Protein AF-A0A351R758-F1 (afdb_monomer_lite)

Secondary structure (DSSP, 8-state):
--HHHHHHHHHHHHHHHHHHHHHTT----------B-TT--B-HHHHHHHHHHHHTTS-SEEEES-GGGT-S-HHHHHHHHHHHHHTT-EEEEHHHHHHHHHS---------S---

Radius of gyration: 17.32 Å; chains: 1; bounding box: 47×32×59 Å

Foldseek 3Di:
DCVVPVVVVQVVVVVVQQVLCVVVVHHDPDDQDWDQPPVRDIPVVSVVVVVVVLQVVPAQEDEDCALCVVPPDPVVSVVVQVVSVVSNHHYHHSVVVVVVVVPDPDDDDDDDPPDD

pLDDT: mean 72.75, std 17.54, range [29.84, 91.31]

Sequence (116 aa):
MNSNKSEKNIRKKVDKTREKCLSHGIILGHDVVICKGPDRDVDCDAVNLLISFLMTGQYDMVALDKLTDLTEDVSDMEELMNDAAKIGVGFLELSTIARITEAVQVQVGVFDKYNR

Structure (mmCIF, N/CA/C/O backbone):
data_AF-A0A351R758-F1
#
_entry.id   AF-A0A351R758-F1
#
loop_
_atom_site.group_PDB
_atom_site.id
_atom_site.type_symbol
_atom_site.label_atom_id
_atom_site.label_alt_id
_atom_site.label_comp_id
_atom_site.label_asym_id
_atom_site.label_entity_id
_atom_site.label_seq_id
_atom_site.pdbx_PDB_ins_code
_atom_site.Cartn_x
_atom_site.Cartn_y
_atom_site.Cartn_z
_atom_site.occupancy
_atom_site.B_iso_or_equiv
_atom_site.auth_seq_id
_atom_site.auth_comp_id
_atom_site.auth_asym_id
_atom_site.auth_atom_id
_atom_site.pdbx_PDB_model_num
ATOM 1 N N . MET A 1 1 ? 13.434 -5.293 -27.726 1.00 47.56 1 MET A N 1
ATOM 2 C CA . MET A 1 1 ? 12.529 -6.387 -27.298 1.00 47.56 1 MET A CA 1
ATOM 3 C C . MET A 1 1 ? 12.902 -6.827 -25.885 1.00 47.56 1 MET A C 1
ATOM 5 O O . MET A 1 1 ? 13.951 -7.431 -25.740 1.00 47.56 1 MET A O 1
ATOM 9 N N . ASN A 1 2 ? 12.092 -6.488 -24.868 1.00 45.69 2 ASN A N 1
ATOM 10 C CA . ASN A 1 2 ? 11.982 -7.234 -23.589 1.00 45.69 2 ASN A CA 1
ATOM 11 C C . ASN A 1 2 ? 10.812 -6.775 -22.673 1.00 45.69 2 ASN A C 1
ATOM 13 O O . ASN A 1 2 ? 10.624 -7.343 -21.601 1.00 45.69 2 ASN A O 1
ATOM 17 N N . SER A 1 3 ? 10.007 -5.782 -23.086 1.00 53.53 3 SER A N 1
ATOM 18 C CA . SER A 1 3 ? 8.888 -5.215 -22.301 1.00 53.53 3 SER A CA 1
ATOM 19 C C . SER A 1 3 ? 7.841 -6.259 -21.857 1.00 53.53 3 SER A C 1
ATOM 21 O O . SER A 1 3 ? 7.376 -6.220 -20.722 1.00 53.53 3 SER A O 1
ATOM 23 N N . ASN A 1 4 ? 7.579 -7.294 -22.665 1.00 54.88 4 ASN A N 1
ATOM 24 C CA . ASN A 1 4 ? 6.608 -8.339 -22.312 1.00 54.88 4 ASN A CA 1
ATOM 25 C C . ASN A 1 4 ? 7.018 -9.203 -21.105 1.00 54.88 4 ASN A C 1
ATOM 27 O O . ASN A 1 4 ? 6.162 -9.854 -20.504 1.00 54.88 4 ASN A O 1
ATOM 31 N N . LYS A 1 5 ? 8.313 -9.284 -20.764 1.00 55.19 5 LYS A N 1
ATOM 32 C CA . LYS A 1 5 ? 8.784 -10.106 -19.636 1.00 55.19 5 LYS A CA 1
ATOM 33 C C . LYS A 1 5 ? 8.662 -9.351 -18.312 1.00 55.19 5 LYS A C 1
ATOM 35 O O . LYS A 1 5 ? 8.249 -9.949 -17.322 1.00 55.19 5 LYS A O 1
ATOM 40 N N . SER A 1 6 ? 8.972 -8.053 -18.301 1.00 65.69 6 SER A N 1
ATOM 41 C CA . SER A 1 6 ? 8.801 -7.194 -17.125 1.00 65.69 6 SER A CA 1
ATOM 42 C C . SER A 1 6 ? 7.324 -6.988 -16.794 1.00 65.69 6 SER A C 1
ATOM 44 O O . SER A 1 6 ? 6.944 -7.190 -15.645 1.00 65.69 6 SER A O 1
ATOM 46 N N . GLU A 1 7 ? 6.476 -6.717 -17.790 1.00 69.62 7 GLU A N 1
ATOM 47 C CA . GLU A 1 7 ? 5.031 -6.545 -17.582 1.00 69.62 7 GLU A CA 1
ATOM 48 C C . GLU A 1 7 ? 4.378 -7.813 -17.007 1.00 69.62 7 GLU A C 1
ATOM 50 O O . GLU A 1 7 ? 3.653 -7.755 -16.015 1.00 69.62 7 GLU A O 1
ATOM 55 N N . LYS A 1 8 ? 4.699 -8.993 -17.558 1.00 73.69 8 LYS A N 1
ATOM 56 C CA . LYS A 1 8 ? 4.205 -10.275 -17.026 1.00 73.69 8 LYS A CA 1
ATOM 57 C C . LYS A 1 8 ? 4.662 -10.534 -15.591 1.00 73.69 8 LYS A C 1
ATOM 59 O O . LYS A 1 8 ? 3.906 -11.104 -14.811 1.00 73.69 8 LYS A O 1
ATOM 64 N N . ASN A 1 9 ? 5.889 -10.153 -15.241 1.00 74.94 9 ASN A N 1
ATOM 65 C CA . ASN A 1 9 ? 6.399 -10.319 -13.880 1.00 74.94 9 ASN A CA 1
ATOM 66 C C . ASN A 1 9 ? 5.704 -9.374 -12.894 1.00 74.94 9 ASN A C 1
ATOM 68 O O . ASN A 1 9 ? 5.389 -9.791 -11.783 1.00 74.94 9 ASN A O 1
ATOM 72 N N . ILE A 1 10 ? 5.439 -8.134 -13.310 1.00 75.19 10 ILE A N 1
ATOM 73 C CA . ILE A 1 10 ? 4.677 -7.153 -12.531 1.00 75.19 10 ILE A CA 1
ATOM 74 C C . ILE A 1 10 ? 3.256 -7.664 -12.303 1.00 75.19 10 ILE A C 1
ATOM 76 O O . ILE A 1 10 ? 2.825 -7.753 -11.158 1.00 75.19 10 ILE A O 1
ATOM 80 N N . ARG A 1 11 ? 2.561 -8.090 -13.365 1.00 78.25 11 ARG A N 1
ATOM 81 C CA . ARG A 1 11 ? 1.187 -8.596 -13.257 1.00 78.25 11 ARG A CA 1
ATOM 82 C C . ARG A 1 11 ? 1.094 -9.796 -12.317 1.00 78.25 11 ARG A C 1
ATOM 84 O O . ARG A 1 11 ? 0.266 -9.796 -11.423 1.00 78.25 11 ARG A O 1
ATOM 91 N N . LYS A 1 12 ? 2.033 -10.743 -12.413 1.00 81.62 12 LYS A N 1
ATOM 92 C CA . LYS A 1 12 ? 2.122 -11.868 -11.467 1.00 81.62 12 LYS A CA 1
ATOM 93 C C . LYS A 1 12 ? 2.297 -11.430 -10.011 1.00 81.62 12 LYS A C 1
ATOM 95 O O . LYS A 1 12 ? 1.764 -12.089 -9.125 1.00 81.62 12 LYS A O 1
ATOM 100 N N . LYS A 1 13 ? 3.071 -10.371 -9.745 1.00 80.75 13 LYS A N 1
ATOM 101 C CA . LYS A 1 13 ? 3.216 -9.832 -8.383 1.00 80.75 13 LYS A CA 1
ATOM 102 C C . LYS A 1 13 ? 1.902 -9.223 -7.897 1.00 80.75 13 LYS A C 1
ATOM 104 O O . LYS A 1 13 ? 1.490 -9.542 -6.791 1.00 80.75 13 LYS A O 1
ATOM 109 N N . VAL A 1 14 ? 1.243 -8.420 -8.732 1.00 81.50 14 VAL A N 1
ATOM 110 C CA . VAL A 1 14 ? -0.062 -7.813 -8.422 1.00 81.50 14 VAL A CA 1
ATOM 111 C C . VAL A 1 14 ? -1.117 -8.885 -8.146 1.00 81.50 14 VAL A C 1
ATOM 113 O O . VAL A 1 14 ? -1.762 -8.842 -7.103 1.00 81.50 14 VAL A O 1
ATOM 116 N N . ASP A 1 15 ? -1.233 -9.889 -9.018 1.00 83.56 15 ASP A N 1
ATOM 117 C CA . ASP A 1 15 ? -2.185 -10.994 -8.859 1.00 83.56 15 ASP A CA 1
ATOM 118 C C . ASP A 1 15 ? -1.933 -11.754 -7.551 1.00 83.56 15 ASP A C 1
ATOM 120 O O . ASP A 1 15 ? -2.860 -11.988 -6.780 1.00 83.56 15 ASP A O 1
ATOM 124 N N . LYS A 1 16 ? -0.664 -12.052 -7.237 1.00 82.62 16 LYS A N 1
ATOM 125 C CA . LYS A 1 16 ? -0.285 -12.720 -5.985 1.00 82.62 16 LYS A CA 1
ATOM 126 C C . LYS A 1 16 ? -0.626 -11.883 -4.748 1.00 82.62 16 LYS A C 1
ATOM 128 O O . LYS A 1 16 ? -1.102 -12.428 -3.755 1.00 82.62 16 LYS A O 1
ATOM 133 N N . THR A 1 17 ? -0.374 -10.575 -4.789 1.00 80.56 17 THR A N 1
ATOM 134 C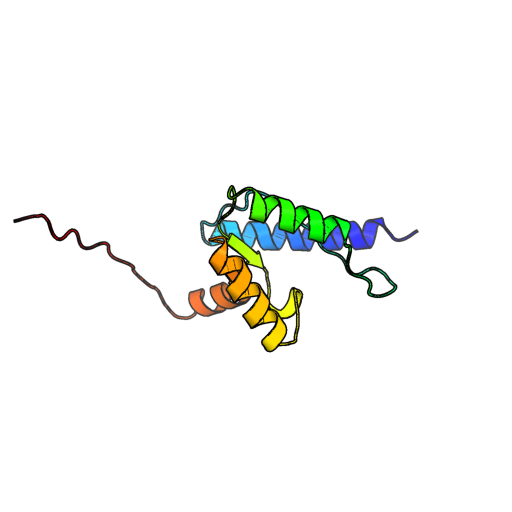 CA . THR A 1 17 ? -0.746 -9.644 -3.713 1.00 80.56 17 THR A CA 1
ATOM 135 C C . THR A 1 17 ? -2.260 -9.629 -3.526 1.00 80.56 17 THR A C 1
ATOM 137 O O . THR A 1 17 ? -2.733 -9.766 -2.401 1.00 80.56 17 THR A O 1
ATOM 140 N N . ARG A 1 18 ? -3.028 -9.552 -4.618 1.00 81.62 18 ARG A N 1
ATOM 141 C CA . ARG A 1 18 ? -4.493 -9.573 -4.583 1.00 81.62 18 ARG A CA 1
ATOM 142 C C . ARG A 1 18 ? -5.040 -10.887 -4.028 1.00 81.62 18 ARG A C 1
ATOM 144 O O . ARG A 1 18 ? -5.908 -10.847 -3.162 1.00 81.62 18 ARG A O 1
ATOM 151 N N . GLU A 1 19 ? -4.529 -12.031 -4.477 1.00 86.25 19 GLU A N 1
ATOM 152 C CA . GLU A 1 19 ? -4.907 -13.347 -3.943 1.00 86.25 19 GLU A CA 1
ATOM 153 C C . GLU A 1 19 ? -4.619 -13.446 -2.442 1.00 86.25 19 GLU A C 1
ATOM 155 O O . GLU A 1 19 ? -5.463 -13.918 -1.681 1.00 86.25 19 GLU A O 1
ATOM 160 N N . LYS A 1 20 ? -3.459 -12.944 -2.001 1.00 82.38 20 LYS A N 1
ATOM 161 C CA . LYS A 1 20 ? -3.083 -12.903 -0.585 1.00 82.38 20 LYS A CA 1
ATOM 162 C C . LYS A 1 20 ? -3.995 -11.977 0.218 1.00 82.38 20 LYS A C 1
ATOM 164 O O . LYS A 1 20 ? -4.382 -12.337 1.319 1.00 82.38 20 LYS A O 1
ATOM 169 N N . CYS A 1 21 ? -4.376 -10.812 -0.296 1.00 80.44 21 CYS A N 1
ATOM 170 C CA . CYS A 1 21 ? -5.364 -9.960 0.371 1.00 80.44 21 CYS A CA 1
ATOM 171 C C . CYS A 1 21 ? -6.715 -10.675 0.492 1.00 80.44 21 CYS A C 1
ATOM 173 O O . CYS A 1 21 ? -7.274 -10.766 1.586 1.00 80.44 21 CYS A O 1
ATOM 175 N N . LEU A 1 22 ? -7.188 -11.267 -0.608 1.00 83.06 22 LEU A N 1
ATOM 176 C CA . LEU A 1 22 ? -8.468 -11.964 -0.654 1.00 83.06 22 LEU A CA 1
ATOM 177 C C . LEU A 1 22 ? -8.514 -13.151 0.318 1.00 83.06 22 LEU A C 1
ATOM 179 O O . LEU A 1 22 ? -9.527 -13.345 0.988 1.00 83.06 22 LEU A O 1
ATOM 183 N N . SER A 1 23 ? -7.417 -13.906 0.460 1.00 82.94 23 SER A N 1
ATOM 184 C CA . SER A 1 23 ? -7.335 -15.021 1.414 1.00 82.94 23 SER A CA 1
ATOM 185 C C . SER A 1 23 ? -7.449 -14.583 2.878 1.00 82.94 23 SER A C 1
ATOM 187 O O . SER A 1 23 ? -7.759 -15.409 3.731 1.00 82.94 23 SER A O 1
ATOM 189 N N . HIS A 1 24 ? -7.215 -13.302 3.172 1.00 78.69 24 HIS A N 1
ATOM 190 C CA . HIS A 1 24 ? -7.384 -12.701 4.498 1.00 78.69 24 HIS A CA 1
ATOM 191 C C . HIS A 1 24 ? -8.666 -11.855 4.603 1.00 78.69 24 HIS A C 1
ATOM 193 O O . HIS A 1 24 ? -8.834 -11.115 5.568 1.00 78.69 24 HIS A O 1
ATOM 199 N N . GLY A 1 25 ? -9.577 -11.954 3.625 1.00 82.00 25 GLY A N 1
ATOM 200 C CA . GLY A 1 25 ? -10.840 -11.211 3.607 1.00 82.00 25 GLY A CA 1
ATOM 201 C C . GLY A 1 25 ? -10.706 -9.737 3.214 1.00 82.00 25 GLY A C 1
ATOM 202 O O . GLY A 1 25 ? -11.645 -8.970 3.405 1.00 82.00 25 GLY A O 1
ATOM 203 N N . ILE A 1 26 ? -9.559 -9.333 2.662 1.00 82.75 26 ILE A N 1
ATOM 204 C CA . ILE A 1 26 ? -9.274 -7.953 2.263 1.00 82.75 26 ILE A CA 1
ATOM 2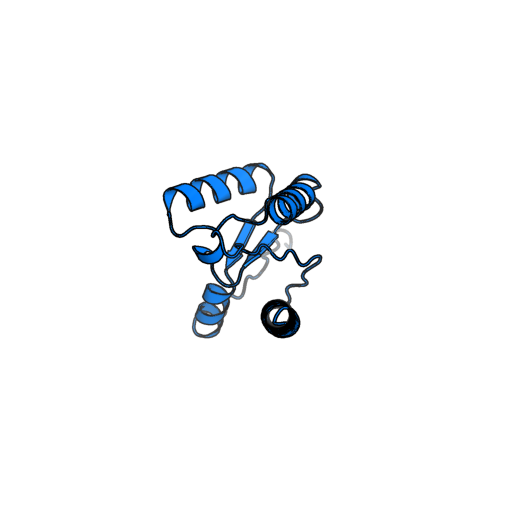05 C C . ILE A 1 26 ? -9.557 -7.801 0.772 1.00 82.75 26 ILE A C 1
ATOM 207 O O . ILE A 1 26 ? -8.938 -8.460 -0.067 1.00 82.75 26 ILE A O 1
ATOM 211 N N . ILE A 1 27 ? -10.478 -6.902 0.433 1.00 83.19 27 ILE A N 1
ATOM 212 C CA . ILE A 1 27 ? -10.839 -6.599 -0.952 1.00 83.19 27 ILE A CA 1
ATOM 213 C C . ILE A 1 27 ? -10.096 -5.331 -1.375 1.00 83.19 27 ILE A C 1
ATOM 215 O O . ILE A 1 27 ? -10.389 -4.242 -0.893 1.00 83.19 27 ILE A O 1
ATOM 219 N N . LEU A 1 28 ? -9.131 -5.474 -2.285 1.00 81.50 28 LEU A N 1
ATOM 220 C CA . LEU A 1 28 ? -8.417 -4.334 -2.863 1.00 81.50 28 LEU A CA 1
ATOM 221 C C . LEU A 1 28 ? -9.288 -3.639 -3.914 1.00 81.50 28 LEU A C 1
ATOM 223 O O . LEU A 1 28 ? -9.734 -4.287 -4.863 1.00 81.50 28 LEU A O 1
ATOM 227 N N . GLY A 1 29 ? -9.492 -2.328 -3.769 1.00 80.25 29 GLY A N 1
ATOM 228 C CA . GLY A 1 29 ? -10.291 -1.544 -4.715 1.00 80.25 29 GLY A CA 1
ATOM 229 C C . GLY A 1 29 ? -9.527 -1.077 -5.959 1.00 80.25 29 GLY A C 1
ATOM 230 O O . GLY A 1 29 ? -10.105 -1.049 -7.043 1.00 80.25 29 GLY A O 1
ATOM 231 N N . HIS A 1 30 ? -8.230 -0.772 -5.843 1.00 83.12 30 HIS A N 1
ATOM 232 C CA . HIS A 1 30 ? -7.400 -0.356 -6.976 1.00 83.12 30 HIS A CA 1
ATOM 233 C C . HIS A 1 30 ? -5.970 -0.891 -6.850 1.00 83.12 30 HIS A C 1
ATOM 235 O O . HIS A 1 30 ? -5.416 -0.929 -5.753 1.00 83.12 30 HIS A O 1
ATOM 241 N N . ASP A 1 31 ? -5.359 -1.260 -7.979 1.00 83.31 31 ASP A N 1
ATOM 242 C CA . ASP A 1 31 ? -3.926 -1.556 -8.032 1.00 83.31 31 ASP A CA 1
ATOM 243 C C . ASP A 1 31 ? -3.171 -0.304 -8.465 1.00 83.31 31 ASP A C 1
ATOM 245 O O . ASP A 1 31 ? -3.496 0.293 -9.493 1.00 83.31 31 ASP A O 1
ATOM 249 N N . VAL A 1 32 ? -2.139 0.074 -7.719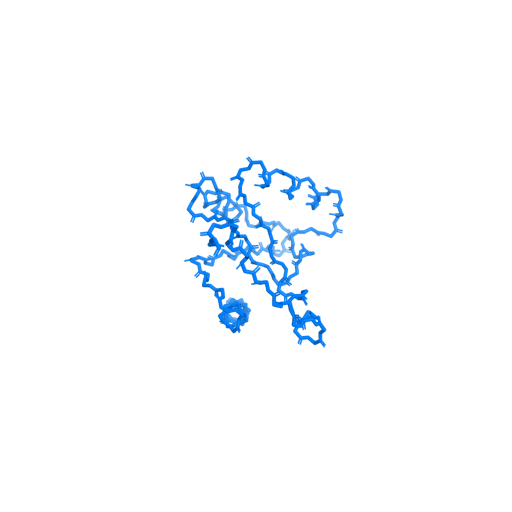 1.00 80.88 32 VAL A N 1
ATOM 250 C CA . VAL A 1 32 ? -1.172 1.077 -8.170 1.00 80.88 32 VAL A CA 1
ATOM 251 C C . VAL A 1 32 ? 0.192 0.412 -8.238 1.00 80.88 32 VAL A C 1
ATOM 253 O O . VAL A 1 32 ? 0.678 -0.145 -7.256 1.00 80.88 32 VAL A O 1
ATOM 256 N N . VAL A 1 33 ? 0.798 0.432 -9.423 1.00 82.25 33 VAL A N 1
ATOM 257 C CA . VAL A 1 33 ? 2.117 -0.154 -9.661 1.00 82.25 33 VAL A CA 1
ATOM 258 C C . VAL A 1 33 ? 3.118 0.975 -9.816 1.00 82.25 33 VAL A C 1
ATOM 260 O O . VAL A 1 33 ? 3.128 1.654 -10.835 1.00 82.25 33 VAL A O 1
ATOM 263 N N . ILE A 1 34 ? 3.990 1.131 -8.825 1.00 78.12 34 ILE A N 1
ATOM 264 C CA . ILE A 1 34 ? 5.080 2.104 -8.863 1.00 78.12 34 ILE A CA 1
ATOM 265 C C . ILE A 1 34 ? 6.358 1.350 -9.223 1.00 78.12 34 ILE A C 1
ATOM 267 O O . ILE A 1 34 ? 6.826 0.491 -8.473 1.00 78.12 34 ILE A O 1
ATOM 271 N N . CYS A 1 35 ? 6.907 1.635 -10.402 1.00 73.00 35 CYS A N 1
ATOM 272 C CA . CYS A 1 35 ? 8.161 1.043 -10.855 1.00 73.00 35 CYS A CA 1
ATOM 273 C C . CYS A 1 35 ? 9.305 2.042 -10.689 1.00 73.00 35 CYS A C 1
ATOM 275 O O . CYS A 1 35 ? 9.135 3.235 -10.920 1.00 73.00 35 CYS A O 1
ATOM 277 N N . LYS A 1 36 ? 10.493 1.537 -10.348 1.00 69.56 36 LYS A N 1
ATOM 278 C CA . LYS A 1 36 ? 11.736 2.282 -10.554 1.00 69.56 36 LYS A CA 1
ATOM 279 C C . LYS A 1 36 ? 12.226 1.990 -11.969 1.00 69.56 36 LYS A C 1
ATOM 281 O O . LYS A 1 36 ? 12.357 0.820 -12.346 1.00 69.56 36 LYS A O 1
ATOM 286 N N . GLY A 1 37 ? 12.432 3.038 -12.758 1.00 61.19 37 GLY A N 1
ATOM 287 C CA . GLY A 1 37 ? 12.985 2.945 -14.104 1.00 61.19 37 GLY A CA 1
ATOM 288 C C . GLY A 1 37 ? 14.425 2.411 -14.105 1.00 61.19 37 GLY A C 1
ATOM 289 O O . GLY A 1 37 ? 15.026 2.222 -13.045 1.00 61.19 37 GLY A O 1
ATOM 290 N N . PRO A 1 38 ? 15.016 2.163 -15.287 1.00 55.94 38 PRO A N 1
ATOM 291 C CA . PRO A 1 38 ? 16.416 1.739 -15.405 1.00 55.94 38 PRO A CA 1
ATOM 292 C C . PRO A 1 38 ? 17.397 2.729 -14.755 1.00 55.94 38 PRO A C 1
ATOM 294 O O . PRO A 1 38 ? 18.416 2.305 -14.212 1.00 55.94 38 PRO A O 1
ATOM 297 N N . ASP A 1 39 ? 17.040 4.013 -14.724 1.00 70.81 39 ASP A N 1
ATOM 298 C CA . ASP A 1 39 ? 17.810 5.083 -14.081 1.00 70.81 39 ASP A CA 1
ATOM 299 C C . ASP A 1 39 ? 17.568 5.177 -12.561 1.00 70.81 39 ASP A C 1
ATOM 301 O O . ASP A 1 39 ? 18.135 6.026 -11.884 1.00 70.81 39 ASP A O 1
ATOM 305 N N . ARG A 1 40 ? 16.779 4.245 -12.003 1.00 62.25 40 ARG A N 1
ATOM 306 C CA . ARG A 1 40 ? 16.305 4.174 -10.606 1.00 62.25 40 ARG A CA 1
ATOM 307 C C . ARG A 1 40 ? 15.344 5.281 -10.186 1.00 62.25 40 ARG A C 1
ATOM 309 O O . ARG A 1 40 ? 14.896 5.261 -9.039 1.00 62.25 40 ARG A O 1
ATOM 316 N N . ASP A 1 41 ? 14.974 6.156 -11.110 1.00 71.94 41 ASP A N 1
ATOM 317 C CA . ASP A 1 41 ? 13.922 7.136 -10.894 1.00 71.94 41 ASP A CA 1
ATOM 318 C C . ASP A 1 41 ? 12.593 6.432 -10.642 1.00 71.94 41 ASP A C 1
ATOM 320 O O . ASP A 1 41 ? 12.218 5.477 -11.332 1.00 71.94 41 ASP A O 1
ATOM 324 N N . VAL A 1 42 ? 11.900 6.889 -9.607 1.00 71.88 42 VAL A N 1
ATOM 325 C CA . VAL A 1 42 ? 10.551 6.437 -9.290 1.00 71.88 42 VAL A CA 1
ATOM 326 C C . VAL A 1 42 ? 9.597 6.997 -10.341 1.00 71.88 42 VAL A C 1
ATOM 328 O O . VAL A 1 42 ? 9.712 8.152 -10.739 1.00 71.88 42 VAL A O 1
ATOM 331 N N . ASP A 1 43 ? 8.642 6.181 -10.777 1.00 76.06 43 ASP A N 1
ATOM 332 C CA . ASP A 1 43 ? 7.527 6.628 -11.608 1.00 76.06 43 ASP A CA 1
ATOM 333 C C . ASP A 1 43 ? 6.662 7.648 -10.840 1.00 76.06 43 ASP A C 1
ATOM 335 O O . ASP A 1 43 ? 5.767 7.290 -10.068 1.00 76.06 43 ASP A O 1
ATOM 339 N N . CYS A 1 44 ? 6.975 8.935 -11.020 1.00 78.94 44 CYS A N 1
ATOM 340 C CA . CYS A 1 44 ? 6.285 10.042 -10.363 1.00 78.94 44 CYS A CA 1
ATOM 341 C C . CYS A 1 44 ? 4.797 10.104 -10.728 1.00 78.94 44 CYS A C 1
ATOM 343 O O . CYS A 1 44 ? 3.995 10.525 -9.898 1.00 78.94 44 CYS A O 1
ATOM 345 N N . ASP A 1 45 ? 4.409 9.666 -11.929 1.00 82.50 45 ASP A N 1
ATOM 346 C CA . ASP A 1 45 ? 3.006 9.655 -12.345 1.00 82.50 45 ASP A CA 1
ATOM 347 C C . ASP A 1 45 ? 2.223 8.592 -11.567 1.00 82.50 45 ASP A C 1
ATOM 349 O O . ASP A 1 45 ? 1.130 8.866 -11.063 1.00 82.50 45 ASP A O 1
ATOM 353 N N . ALA A 1 46 ? 2.808 7.405 -11.377 1.00 77.44 46 ALA A N 1
ATOM 354 C CA . ALA A 1 46 ? 2.224 6.363 -10.535 1.00 77.44 46 ALA A CA 1
ATOM 355 C C . ALA A 1 46 ? 2.129 6.789 -9.057 1.00 77.44 46 ALA A C 1
ATOM 357 O O . ALA A 1 46 ? 1.127 6.503 -8.394 1.00 77.44 46 ALA A O 1
ATOM 358 N N . VAL A 1 47 ? 3.135 7.506 -8.543 1.00 79.25 47 VAL A N 1
ATOM 359 C CA . VAL A 1 47 ? 3.107 8.078 -7.184 1.00 79.25 47 VAL A CA 1
ATOM 360 C C . VAL A 1 47 ? 2.007 9.130 -7.052 1.00 79.25 47 VAL A C 1
ATOM 362 O O . VAL A 1 47 ? 1.219 9.081 -6.109 1.00 79.25 47 VAL A O 1
ATOM 365 N N . ASN A 1 48 ? 1.898 10.048 -8.011 1.00 83.75 48 ASN A N 1
ATOM 366 C CA . ASN A 1 48 ? 0.855 11.072 -8.014 1.00 83.75 48 ASN A CA 1
ATOM 367 C C . ASN A 1 48 ? -0.546 10.454 -8.088 1.00 83.75 48 ASN A C 1
ATOM 369 O O . ASN A 1 48 ? -1.463 10.924 -7.413 1.00 83.75 48 ASN A O 1
ATOM 373 N N . LEU A 1 49 ? -0.711 9.370 -8.853 1.00 82.38 49 LEU A N 1
ATOM 374 C CA . LEU A 1 49 ? -1.960 8.616 -8.897 1.00 82.38 49 LEU A CA 1
ATOM 375 C C . LEU A 1 49 ? -2.297 8.004 -7.529 1.00 82.38 49 LEU A C 1
ATOM 377 O O . LEU A 1 49 ? -3.431 8.161 -7.073 1.00 82.38 49 LEU A O 1
ATOM 381 N N . LEU A 1 50 ? -1.329 7.375 -6.848 1.00 83.00 50 LEU A N 1
ATOM 382 C CA . LEU A 1 50 ? -1.518 6.872 -5.481 1.00 83.00 50 LEU A CA 1
ATOM 383 C C . LEU A 1 50 ? -1.976 7.997 -4.547 1.00 83.00 50 LEU A C 1
ATOM 385 O O . LEU A 1 50 ? -3.016 7.864 -3.908 1.00 83.00 50 LEU A O 1
ATOM 389 N N . ILE A 1 51 ? -1.251 9.119 -4.522 1.00 82.62 51 ILE A N 1
ATOM 390 C CA . ILE A 1 51 ? -1.595 10.280 -3.690 1.00 82.62 51 ILE A CA 1
ATOM 391 C C . ILE A 1 51 ? -3.013 10.761 -4.007 1.00 82.62 51 ILE A C 1
ATOM 393 O O . ILE A 1 51 ? -3.785 11.013 -3.088 1.00 82.62 51 ILE A O 1
ATOM 397 N N . SER A 1 52 ? -3.395 10.835 -5.286 1.00 85.00 52 SER A N 1
ATOM 398 C CA . SER A 1 52 ? -4.744 11.261 -5.667 1.00 85.00 52 SER A CA 1
ATOM 399 C C . SER A 1 52 ? -5.826 10.359 -5.068 1.00 85.00 52 SER A C 1
ATOM 401 O O . SER A 1 52 ? -6.800 10.875 -4.523 1.00 85.00 52 SER A O 1
ATOM 403 N N . PHE A 1 53 ? -5.627 9.034 -5.070 1.00 81.94 53 PHE A N 1
ATOM 404 C CA . PHE A 1 53 ? -6.555 8.092 -4.447 1.00 81.94 53 PHE A CA 1
ATOM 405 C C . PHE A 1 53 ? -6.638 8.284 -2.935 1.00 81.94 53 PHE A C 1
ATOM 407 O O . PHE A 1 53 ? -7.748 8.331 -2.404 1.00 81.94 53 PHE A O 1
ATOM 414 N N . LEU A 1 54 ? -5.502 8.468 -2.259 1.00 81.19 54 LEU A N 1
ATOM 415 C CA . LEU A 1 54 ? -5.473 8.718 -0.814 1.00 81.19 54 LEU A CA 1
ATOM 416 C C . LEU A 1 54 ? -6.194 10.022 -0.454 1.00 81.19 54 LEU A C 1
ATOM 418 O O . LEU A 1 54 ? -7.021 10.055 0.452 1.00 81.19 54 LEU A O 1
ATOM 422 N N . MET A 1 55 ? -5.961 11.078 -1.233 1.00 83.94 55 MET A N 1
ATOM 423 C CA . MET A 1 55 ? -6.580 12.387 -1.022 1.00 83.94 55 MET A CA 1
ATOM 424 C C . MET A 1 55 ? -8.081 12.406 -1.335 1.00 83.94 55 MET A C 1
ATOM 426 O O . MET A 1 55 ? -8.786 13.288 -0.847 1.00 83.94 55 MET A O 1
ATOM 430 N N . THR A 1 56 ? -8.603 11.451 -2.119 1.00 83.75 56 THR A N 1
ATOM 431 C CA . THR A 1 56 ? -10.058 11.344 -2.341 1.00 83.75 56 THR A CA 1
ATOM 432 C C . THR A 1 56 ? -10.829 10.895 -1.099 1.00 83.75 56 THR A C 1
ATOM 434 O O . THR A 1 56 ? -12.048 11.061 -1.064 1.00 83.75 56 THR A O 1
ATOM 437 N N . GLY A 1 57 ? -10.153 10.286 -0.116 1.00 79.25 57 GLY A N 1
ATOM 438 C CA . GLY A 1 57 ? -10.787 9.688 1.061 1.00 79.25 57 GLY A CA 1
ATOM 439 C C . GLY A 1 57 ? -11.626 8.436 0.768 1.00 79.25 57 GLY A C 1
ATOM 440 O O . GLY A 1 57 ? -12.329 7.959 1.653 1.00 79.25 57 GLY A O 1
ATOM 441 N N . GLN A 1 58 ? -11.585 7.898 -0.459 1.00 79.88 58 GLN A N 1
ATOM 442 C CA . GLN A 1 58 ? -12.299 6.664 -0.828 1.00 79.88 58 GLN A CA 1
ATOM 443 C C . GLN A 1 58 ? -11.613 5.396 -0.308 1.00 79.88 58 GLN A C 1
ATOM 445 O O . GLN A 1 58 ? -12.227 4.331 -0.288 1.00 79.88 58 GLN A O 1
ATOM 450 N N . TYR A 1 59 ? -10.347 5.511 0.089 1.00 83.31 59 TYR A N 1
ATOM 451 C CA . TYR A 1 59 ? -9.530 4.415 0.582 1.00 83.31 59 TYR A CA 1
ATOM 452 C C . TYR A 1 59 ? -8.920 4.817 1.919 1.00 83.31 59 TYR A C 1
ATOM 454 O O . TYR A 1 59 ? -8.335 5.891 2.036 1.00 83.31 59 TYR A O 1
ATOM 462 N N . ASP A 1 60 ? -9.039 3.939 2.904 1.00 85.62 60 ASP A N 1
ATOM 463 C CA . ASP A 1 60 ? -8.511 4.095 4.259 1.00 85.62 60 ASP A CA 1
ATOM 464 C C . ASP A 1 60 ? -7.238 3.265 4.488 1.00 85.62 60 ASP A C 1
ATOM 466 O O . ASP A 1 60 ? -6.624 3.345 5.550 1.00 85.62 60 ASP A O 1
ATOM 470 N N . MET A 1 61 ? -6.818 2.462 3.504 1.00 86.25 61 MET A N 1
ATOM 471 C CA . MET A 1 61 ? -5.713 1.523 3.663 1.00 86.25 61 MET A CA 1
ATOM 472 C C . MET A 1 61 ? -4.900 1.319 2.382 1.00 86.25 61 MET A C 1
ATOM 474 O O . MET A 1 61 ? -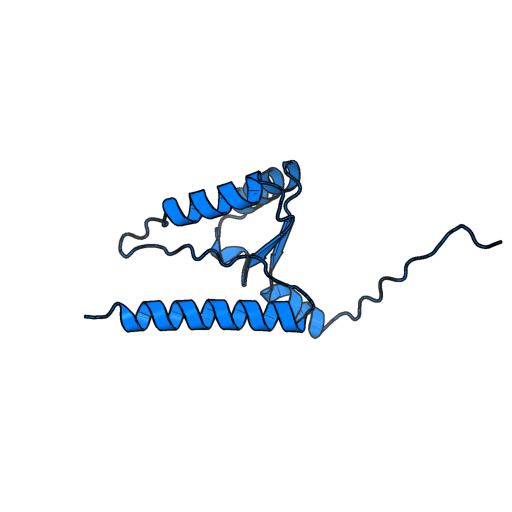5.446 1.099 1.301 1.00 86.25 61 MET A O 1
ATOM 478 N N . VAL A 1 62 ? -3.574 1.298 2.532 1.00 86.19 62 VAL A N 1
ATOM 479 C CA . VAL A 1 62 ? -2.612 0.882 1.504 1.00 86.19 62 VAL A CA 1
ATOM 480 C C . VAL A 1 62 ? -2.023 -0.473 1.887 1.00 86.19 62 VAL A C 1
ATOM 482 O O . VAL A 1 62 ? -1.342 -0.598 2.904 1.00 86.19 62 VAL A O 1
ATOM 485 N N . ALA A 1 63 ? -2.261 -1.496 1.067 1.00 85.81 63 ALA A N 1
ATOM 486 C CA . ALA A 1 63 ? -1.691 -2.828 1.260 1.00 85.81 63 ALA A CA 1
ATOM 487 C C . ALA A 1 63 ? -0.407 -3.010 0.438 1.00 85.81 63 ALA A C 1
ATOM 489 O O . ALA A 1 63 ? -0.395 -2.782 -0.772 1.00 85.81 63 ALA A O 1
ATOM 490 N N . LEU A 1 64 ? 0.664 -3.461 1.091 1.00 82.44 64 LEU A N 1
ATOM 491 C CA . LEU A 1 64 ? 1.994 -3.661 0.508 1.00 82.44 64 LEU A CA 1
ATOM 492 C C . LEU A 1 64 ? 2.503 -5.055 0.866 1.00 82.44 64 LEU A C 1
ATOM 494 O O . LEU A 1 64 ? 2.179 -5.567 1.936 1.00 82.44 64 LEU A O 1
ATOM 498 N N . ASP A 1 65 ? 3.330 -5.680 0.022 1.00 78.81 65 ASP A N 1
ATOM 499 C CA . ASP A 1 65 ? 3.963 -6.939 0.439 1.00 78.81 65 ASP A CA 1
ATOM 500 C C . ASP A 1 65 ? 4.942 -6.674 1.585 1.00 78.81 65 ASP A C 1
ATOM 502 O O . ASP A 1 65 ? 4.825 -7.315 2.631 1.00 78.81 65 ASP A O 1
ATOM 506 N N . LYS A 1 66 ? 5.829 -5.681 1.423 1.00 81.19 66 LYS A N 1
ATOM 507 C CA . LYS A 1 66 ? 6.714 -5.178 2.477 1.00 81.19 66 LYS A CA 1
ATOM 508 C C . LYS A 1 66 ? 6.684 -3.660 2.563 1.00 81.19 66 LYS A C 1
ATOM 510 O O . LYS A 1 66 ? 6.653 -2.982 1.542 1.00 81.19 66 LYS A O 1
ATOM 515 N N . LEU A 1 67 ? 6.790 -3.112 3.771 1.00 80.38 67 LEU A N 1
ATOM 516 C CA . LEU A 1 67 ? 6.920 -1.659 3.948 1.00 80.38 67 LEU A CA 1
ATOM 517 C C . LEU A 1 67 ? 8.224 -1.123 3.346 1.00 80.38 67 LEU A C 1
ATOM 519 O O . LEU A 1 67 ? 8.251 -0.028 2.791 1.00 80.38 67 LEU A O 1
ATOM 523 N N . THR A 1 68 ? 9.276 -1.946 3.362 1.00 80.12 68 THR A N 1
ATOM 524 C CA . THR A 1 68 ? 10.571 -1.635 2.742 1.00 80.12 68 THR A CA 1
ATOM 525 C C . THR A 1 68 ? 10.502 -1.479 1.222 1.00 80.12 68 THR A C 1
ATOM 527 O O . THR A 1 68 ? 11.460 -1.016 0.614 1.00 80.12 68 THR A O 1
ATOM 530 N N . ASP A 1 69 ? 9.389 -1.869 0.588 1.00 75.88 69 ASP A N 1
ATOM 531 C CA . ASP A 1 69 ? 9.181 -1.628 -0.842 1.00 75.88 69 ASP A CA 1
ATOM 532 C C . ASP A 1 69 ? 8.963 -0.129 -1.142 1.00 75.88 69 ASP A C 1
ATOM 534 O O . ASP A 1 69 ? 9.192 0.302 -2.274 1.00 75.88 69 ASP A O 1
ATOM 538 N N . LEU A 1 70 ? 8.561 0.667 -0.139 1.00 76.62 70 LEU A N 1
ATOM 539 C CA . LEU A 1 70 ? 8.446 2.125 -0.236 1.00 76.62 70 LEU A CA 1
ATOM 540 C C . LEU A 1 70 ? 9.785 2.814 0.042 1.00 76.62 70 LEU A C 1
ATOM 542 O O . LEU A 1 70 ? 10.295 3.555 -0.798 1.00 76.62 70 LEU A O 1
ATOM 546 N N . THR A 1 71 ? 10.359 2.547 1.214 1.00 78.25 71 THR A N 1
ATOM 547 C CA . THR A 1 71 ? 11.648 3.086 1.655 1.00 78.25 71 THR A CA 1
ATOM 548 C C . THR A 1 71 ? 12.303 2.130 2.648 1.00 78.25 71 THR A C 1
ATOM 550 O O . THR A 1 71 ? 11.619 1.477 3.435 1.00 78.25 71 THR A O 1
ATOM 553 N N . GLU A 1 72 ? 13.629 2.022 2.601 1.00 81.00 72 GLU A N 1
ATOM 554 C CA . GLU A 1 72 ? 14.415 1.282 3.598 1.00 81.00 72 GLU A CA 1
ATOM 555 C C . GLU A 1 72 ? 14.784 2.163 4.805 1.00 81.00 72 GLU A C 1
ATOM 557 O O . GLU A 1 72 ? 15.222 1.637 5.829 1.00 81.00 72 GLU A O 1
ATOM 562 N N . ASP A 1 73 ? 14.600 3.485 4.699 1.00 86.88 73 ASP A N 1
ATOM 563 C CA . ASP A 1 73 ? 14.853 4.431 5.782 1.00 86.88 73 ASP A CA 1
ATOM 564 C C . ASP A 1 73 ? 13.663 4.458 6.751 1.00 86.88 73 ASP A C 1
ATOM 566 O O . ASP A 1 73 ? 12.517 4.707 6.371 1.00 86.88 73 ASP A O 1
ATOM 570 N N . VAL A 1 74 ? 13.940 4.171 8.022 1.00 87.00 74 VAL A N 1
ATOM 571 C CA . VAL A 1 74 ? 12.919 4.114 9.076 1.00 87.00 74 VAL A CA 1
ATOM 572 C C . VAL A 1 74 ? 12.306 5.491 9.321 1.00 87.00 74 VAL A C 1
ATOM 574 O O . VAL A 1 74 ? 11.099 5.586 9.520 1.00 87.00 74 VAL A O 1
ATOM 577 N N . SER A 1 75 ? 13.112 6.549 9.262 1.00 88.81 75 SER A N 1
ATOM 578 C CA . SER A 1 75 ? 12.680 7.932 9.485 1.00 88.81 75 SER A CA 1
ATOM 579 C C . SER A 1 75 ? 11.683 8.363 8.410 1.00 88.81 75 SER A C 1
ATOM 581 O O . SER A 1 75 ? 10.604 8.856 8.735 1.00 88.81 75 SER A O 1
ATOM 583 N N . ASP A 1 76 ? 12.007 8.096 7.140 1.00 86.94 76 ASP A N 1
ATOM 584 C CA . ASP A 1 76 ? 11.115 8.382 6.009 1.00 86.94 76 ASP A CA 1
ATOM 585 C C . ASP A 1 76 ? 9.800 7.594 6.124 1.00 86.94 76 ASP A C 1
ATOM 587 O O . ASP A 1 76 ? 8.718 8.096 5.811 1.00 86.94 76 ASP A O 1
ATOM 591 N N . MET A 1 77 ? 9.880 6.339 6.579 1.00 86.19 77 MET A N 1
ATOM 592 C CA . MET A 1 77 ? 8.709 5.488 6.771 1.00 86.19 77 MET A CA 1
ATOM 593 C C . MET A 1 77 ? 7.803 6.007 7.890 1.00 86.19 77 MET A C 1
ATOM 595 O O . MET A 1 77 ? 6.584 6.049 7.722 1.00 86.19 77 MET A O 1
ATOM 599 N N . GLU A 1 78 ? 8.383 6.412 9.020 1.00 87.81 78 GLU A N 1
ATOM 600 C CA . GLU A 1 78 ? 7.650 7.004 10.138 1.00 87.81 78 GLU A CA 1
ATOM 601 C C . GLU A 1 78 ? 6.974 8.318 9.733 1.00 87.81 78 GLU A C 1
ATOM 603 O O . GLU A 1 78 ? 5.802 8.524 10.057 1.00 87.81 78 GLU A O 1
ATOM 608 N N . GLU A 1 79 ? 7.669 9.193 9.002 1.00 91.31 79 GLU A N 1
ATOM 609 C CA . GLU A 1 79 ? 7.096 10.440 8.482 1.00 91.31 79 GLU A CA 1
ATOM 610 C C . GLU A 1 79 ? 5.905 10.155 7.560 1.00 91.31 79 GLU A C 1
ATOM 612 O O . GLU A 1 79 ? 4.807 10.671 7.791 1.00 91.31 79 GLU A O 1
ATOM 617 N N . LEU A 1 80 ? 6.079 9.245 6.597 1.00 85.62 80 LEU A N 1
ATOM 618 C CA . LEU A 1 80 ? 5.021 8.848 5.671 1.00 85.62 80 LEU A CA 1
ATOM 619 C C . LEU A 1 80 ? 3.790 8.288 6.396 1.00 85.62 80 LEU A C 1
ATOM 621 O O . LEU A 1 80 ? 2.658 8.652 6.070 1.00 85.62 80 LEU A O 1
ATOM 625 N N . MET A 1 81 ? 3.988 7.397 7.370 1.00 87.88 81 MET A N 1
ATOM 626 C CA . MET A 1 81 ? 2.882 6.815 8.135 1.00 87.88 81 MET A CA 1
ATOM 627 C C . MET A 1 81 ? 2.164 7.863 8.979 1.00 87.88 81 MET A C 1
ATOM 629 O O . MET A 1 81 ? 0.934 7.858 9.039 1.00 87.88 81 MET A O 1
ATOM 633 N N . ASN A 1 82 ? 2.910 8.772 9.609 1.00 91.12 82 ASN A N 1
ATOM 634 C CA . ASN A 1 82 ? 2.327 9.855 10.393 1.00 91.12 82 ASN A CA 1
ATOM 635 C C . ASN A 1 82 ? 1.503 10.803 9.515 1.00 91.12 82 ASN A C 1
ATOM 637 O O . ASN A 1 82 ? 0.416 11.220 9.916 1.00 91.12 82 ASN A O 1
ATOM 641 N N . ASP A 1 83 ? 1.983 11.125 8.317 1.00 90.12 83 ASP A N 1
ATOM 642 C CA . ASP A 1 83 ? 1.265 11.990 7.383 1.00 90.12 83 ASP A CA 1
ATOM 643 C C . ASP A 1 83 ? 0.028 11.316 6.789 1.00 90.12 83 ASP A C 1
ATOM 645 O O . ASP A 1 83 ? -1.042 11.927 6.748 1.00 90.12 83 ASP A O 1
ATOM 649 N N . ALA A 1 84 ? 0.125 10.037 6.422 1.00 87.38 84 ALA A N 1
ATOM 650 C CA . ALA A 1 84 ? -1.028 9.253 5.986 1.00 87.38 84 ALA A CA 1
ATOM 651 C C . ALA A 1 84 ? -2.089 9.133 7.094 1.00 87.38 84 ALA A C 1
ATOM 653 O O . ALA A 1 84 ? -3.282 9.312 6.842 1.00 87.38 84 ALA A O 1
ATOM 654 N N . ALA A 1 85 ? -1.670 8.928 8.347 1.00 89.88 85 ALA A N 1
ATOM 655 C CA . ALA A 1 85 ? -2.587 8.844 9.480 1.00 89.88 85 ALA A CA 1
ATOM 656 C C . ALA A 1 85 ? -3.363 10.153 9.707 1.00 89.88 85 ALA A C 1
ATOM 658 O O . ALA A 1 85 ? -4.545 10.108 10.056 1.00 89.88 85 ALA A O 1
ATOM 659 N N . LYS A 1 86 ? -2.752 11.323 9.450 1.00 91.06 86 LYS A N 1
ATOM 660 C CA . LYS A 1 86 ? -3.441 12.629 9.532 1.00 91.06 86 LYS A CA 1
ATOM 661 C C . LYS A 1 86 ? -4.602 12.750 8.544 1.00 91.06 86 LYS A C 1
ATOM 663 O O . LYS A 1 86 ? -5.540 13.495 8.818 1.00 91.06 86 LYS A O 1
ATOM 668 N N . ILE A 1 87 ? -4.548 12.029 7.424 1.00 87.62 87 ILE A N 1
ATOM 669 C CA . ILE A 1 87 ? -5.622 11.976 6.422 1.00 87.62 87 ILE A CA 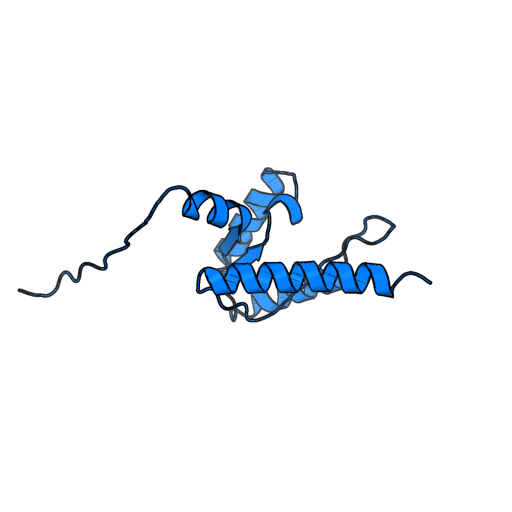1
ATOM 670 C C . ILE A 1 87 ? -6.4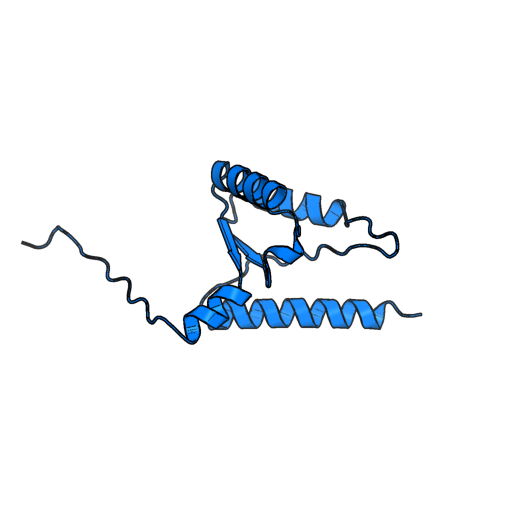84 10.707 6.532 1.00 87.62 87 ILE A C 1
ATOM 672 O O . ILE A 1 87 ? -7.322 10.464 5.670 1.00 87.62 87 ILE A O 1
ATOM 676 N N . GLY A 1 88 ? -6.320 9.918 7.601 1.00 87.31 88 GLY A N 1
ATOM 677 C CA . GLY A 1 88 ? -7.129 8.725 7.865 1.00 87.31 88 GLY A CA 1
ATOM 678 C C . GLY A 1 88 ? -6.726 7.482 7.068 1.00 87.31 88 GLY A C 1
ATOM 679 O O . GLY A 1 88 ? -7.530 6.563 6.947 1.00 87.31 88 GLY A O 1
ATOM 680 N N . VAL A 1 89 ? -5.502 7.444 6.534 1.00 89.12 89 VAL A N 1
ATOM 681 C CA . VAL A 1 89 ? -4.972 6.319 5.755 1.00 89.12 89 VAL A CA 1
ATOM 682 C C . VAL A 1 89 ? -3.989 5.504 6.596 1.00 89.12 89 VAL A C 1
ATOM 684 O O . VAL A 1 89 ? -3.032 6.042 7.153 1.00 89.12 89 VAL A O 1
ATOM 687 N N . GLY A 1 90 ? -4.202 4.190 6.660 1.00 89.25 90 GLY A N 1
ATOM 688 C CA . GLY A 1 90 ? -3.294 3.217 7.264 1.00 89.25 90 GLY A CA 1
ATOM 689 C C . GLY A 1 90 ? -2.470 2.438 6.236 1.00 89.25 90 GLY A C 1
ATOM 690 O O . GLY A 1 90 ? -2.800 2.377 5.052 1.00 89.25 90 GLY A O 1
ATOM 691 N N . PHE A 1 91 ? -1.411 1.780 6.704 1.00 86.81 91 PHE A N 1
ATOM 692 C CA . PHE A 1 91 ? -0.607 0.860 5.899 1.00 86.81 91 PHE A CA 1
ATOM 693 C C . PHE A 1 91 ? -0.710 -0.560 6.442 1.00 86.81 91 PHE A C 1
ATOM 695 O O . PHE A 1 91 ? -0.680 -0.779 7.653 1.00 86.81 91 PHE A O 1
ATOM 702 N N . LEU A 1 92 ? -0.792 -1.528 5.534 1.00 85.50 92 LEU A N 1
ATOM 703 C CA . LEU A 1 92 ? -0.851 -2.942 5.859 1.00 85.50 92 LEU A CA 1
ATOM 704 C C . LEU A 1 92 ? 0.273 -3.697 5.160 1.00 85.50 92 LEU A C 1
ATOM 706 O O . LEU A 1 92 ? 0.304 -3.805 3.934 1.00 85.50 92 LEU A O 1
ATOM 710 N N . GLU A 1 93 ? 1.162 -4.280 5.958 1.00 86.44 93 GLU A N 1
ATOM 711 C CA . GLU A 1 93 ? 2.213 -5.152 5.455 1.00 86.44 93 GLU A CA 1
ATOM 712 C C . GLU A 1 93 ? 1.745 -6.609 5.391 1.00 86.44 93 GLU A C 1
ATOM 714 O O . GLU A 1 93 ? 1.597 -7.294 6.408 1.00 86.44 93 GLU A O 1
ATOM 719 N N . LEU A 1 94 ? 1.577 -7.134 4.180 1.00 81.06 94 LEU A N 1
ATOM 720 C CA . LEU A 1 94 ? 1.121 -8.503 3.973 1.00 81.06 94 LEU A CA 1
ATOM 721 C C . LEU A 1 94 ? 2.165 -9.538 4.416 1.00 81.06 94 LEU A C 1
ATOM 723 O O . LEU A 1 94 ? 1.797 -10.667 4.756 1.00 81.06 94 LEU A O 1
ATOM 727 N N . SER A 1 95 ? 3.469 -9.229 4.378 1.00 77.56 95 SER A N 1
ATOM 728 C CA . SER A 1 95 ? 4.514 -10.141 4.879 1.00 77.56 95 SER A CA 1
ATOM 729 C C . SER A 1 95 ? 4.360 -10.425 6.381 1.00 77.56 95 SER A C 1
ATOM 731 O O . SER A 1 95 ? 4.604 -11.550 6.825 1.00 77.56 95 SER A O 1
ATOM 733 N N . THR A 1 96 ? 3.852 -9.446 7.130 1.00 74.12 96 THR A N 1
ATOM 734 C CA . THR A 1 96 ? 3.593 -9.544 8.568 1.00 74.12 96 THR A CA 1
ATOM 735 C C . THR A 1 96 ? 2.327 -10.347 8.857 1.00 74.12 96 THR A C 1
ATOM 737 O O . THR A 1 96 ? 2.330 -11.166 9.774 1.00 74.12 96 THR A O 1
ATOM 740 N N . ILE A 1 97 ? 1.288 -10.240 8.019 1.00 67.25 97 ILE A N 1
ATOM 741 C CA . ILE A 1 97 ? 0.082 -11.081 8.147 1.00 67.25 97 ILE A CA 1
ATOM 742 C C . ILE A 1 97 ? 0.431 -12.566 8.021 1.00 67.25 97 ILE A C 1
ATOM 744 O O . ILE A 1 97 ? -0.028 -13.363 8.829 1.00 67.25 97 ILE A O 1
ATOM 748 N N . ALA A 1 98 ? 1.304 -12.930 7.072 1.00 52.69 98 ALA A N 1
ATOM 749 C CA . ALA A 1 98 ? 1.737 -14.318 6.895 1.00 52.69 98 ALA A CA 1
ATOM 750 C C . ALA A 1 98 ? 2.417 -14.891 8.157 1.00 52.69 98 ALA A C 1
ATOM 752 O O . ALA A 1 98 ? 2.241 -16.067 8.475 1.00 52.69 98 ALA A O 1
ATOM 753 N N . ARG A 1 99 ? 3.150 -14.053 8.905 1.00 48.44 99 ARG A N 1
ATOM 754 C CA . ARG A 1 99 ? 3.763 -14.430 10.191 1.00 48.44 99 ARG A CA 1
ATOM 755 C C . ARG A 1 99 ? 2.738 -14.527 11.323 1.00 48.44 99 ARG A C 1
ATOM 757 O O . ARG A 1 99 ? 2.890 -15.375 12.194 1.00 48.44 99 ARG A O 1
ATOM 764 N N . ILE A 1 100 ? 1.688 -13.708 11.291 1.00 44.06 100 ILE A N 1
ATOM 765 C CA . ILE A 1 100 ? 0.590 -13.756 12.269 1.00 44.06 100 ILE A CA 1
ATOM 766 C C . ILE A 1 100 ? -0.347 -14.953 12.003 1.00 44.06 100 ILE A C 1
ATOM 768 O O . ILE A 1 100 ? -0.877 -15.550 12.933 1.00 44.06 100 ILE A O 1
ATOM 772 N N . THR A 1 101 ? -0.507 -15.412 10.760 1.00 42.03 101 THR A N 1
ATOM 773 C CA . THR A 1 101 ? -1.258 -16.654 10.487 1.00 42.03 101 THR A CA 1
ATOM 774 C C . THR A 1 101 ? -0.584 -17.917 11.034 1.00 42.03 101 THR A C 1
ATOM 776 O O . THR A 1 101 ? -1.278 -18.899 11.286 1.00 42.03 101 THR A O 1
ATOM 779 N N . GLU A 1 102 ? 0.733 -17.902 11.272 1.00 41.75 102 GLU A N 1
ATOM 780 C CA . GLU A 1 102 ? 1.443 -18.994 11.966 1.00 41.75 102 GLU A CA 1
ATOM 781 C C . GLU A 1 102 ? 1.490 -18.810 13.494 1.00 41.75 102 GLU A C 1
ATOM 783 O O . GLU A 1 102 ? 1.663 -19.783 14.228 1.00 41.75 102 GLU A O 1
ATOM 788 N N . ALA A 1 103 ? 1.261 -17.596 13.999 1.00 38.69 103 ALA A N 1
ATOM 789 C CA . ALA A 1 103 ? 1.097 -17.325 15.420 1.00 38.69 103 ALA A CA 1
ATOM 790 C C . ALA A 1 103 ? 0.090 -16.189 15.627 1.00 38.69 103 ALA A C 1
ATOM 792 O O . ALA A 1 103 ? 0.386 -15.043 15.309 1.00 38.69 103 ALA A O 1
ATOM 793 N N . VAL A 1 104 ? -1.047 -16.535 16.242 1.00 33.16 104 VAL A N 1
ATOM 794 C CA . VAL A 1 104 ? -2.144 -15.693 16.757 1.00 33.16 104 VAL A CA 1
ATOM 795 C C . VAL A 1 104 ? -3.464 -15.810 15.965 1.00 33.16 104 VAL A C 1
ATOM 797 O O . VAL A 1 104 ? -3.782 -15.027 15.076 1.00 33.16 104 VAL A O 1
ATOM 800 N N . GLN A 1 105 ? -4.329 -16.731 16.413 1.00 34.22 105 GLN A N 1
ATOM 801 C CA . GLN A 1 105 ? -5.779 -16.506 16.369 1.00 34.22 105 GLN A CA 1
ATOM 802 C C . GLN A 1 105 ? -6.094 -15.309 17.285 1.00 34.22 105 GLN A C 1
ATOM 804 O O . GLN A 1 105 ? -6.172 -15.474 18.502 1.00 34.22 105 GLN A O 1
ATOM 809 N N . VAL A 1 106 ? -6.272 -14.102 16.736 1.00 32.69 106 VAL A N 1
ATOM 810 C CA . VAL A 1 106 ? -6.925 -13.014 17.482 1.00 32.69 106 VAL A CA 1
ATOM 811 C C . VAL A 1 106 ? -8.424 -13.133 17.230 1.00 32.69 106 VAL A C 1
ATOM 813 O O . VAL A 1 106 ? -8.933 -12.702 16.199 1.00 32.69 106 VAL A O 1
ATOM 816 N N . GLN A 1 107 ? -9.151 -13.724 18.177 1.00 29.84 107 GLN A N 1
ATOM 817 C CA . GLN A 1 107 ? -10.586 -13.478 18.295 1.00 29.84 107 GLN A CA 1
ATOM 818 C C . GLN A 1 107 ? -10.772 -12.077 18.888 1.00 29.84 107 GLN A C 1
ATOM 820 O O . GLN A 1 107 ? -10.507 -11.863 20.069 1.00 29.84 107 GLN A O 1
ATOM 825 N N . VAL A 1 108 ? -11.234 -11.119 18.082 1.00 32.69 108 VAL A N 1
ATOM 826 C CA . VAL A 1 108 ? -11.749 -9.840 18.591 1.00 32.69 108 VAL A CA 1
ATOM 827 C C . VAL A 1 108 ? -13.255 -10.003 18.794 1.00 32.69 108 VAL A C 1
ATOM 829 O O . VAL A 1 108 ? -14.024 -10.005 17.836 1.00 32.69 108 VAL A O 1
ATOM 832 N N . GLY A 1 109 ? -13.677 -10.211 20.042 1.00 30.23 109 GLY A N 1
ATOM 833 C CA . GLY A 1 109 ? -15.088 -10.211 20.429 1.00 30.23 109 GLY A CA 1
ATOM 834 C C . GLY A 1 109 ? -15.575 -8.789 20.710 1.00 30.23 109 GLY A C 1
ATOM 835 O O . GLY A 1 109 ? -14.944 -8.060 21.472 1.00 30.23 109 GLY A O 1
ATOM 836 N N . VAL A 1 110 ? -16.706 -8.397 20.120 1.00 33.34 110 VAL A N 1
ATOM 837 C CA . VAL A 1 110 ? -17.404 -7.149 20.461 1.00 33.34 110 VAL A CA 1
ATOM 838 C C . VAL A 1 110 ? -18.252 -7.404 21.709 1.00 33.34 110 VAL A C 1
ATOM 840 O O . VAL A 1 110 ? -19.180 -8.209 21.669 1.00 33.34 110 VAL A O 1
ATOM 843 N N . PHE A 1 111 ? -17.934 -6.740 22.822 1.00 31.55 111 PHE A N 1
ATOM 844 C CA . PHE A 1 111 ? -18.787 -6.716 24.013 1.00 31.55 111 PHE A CA 1
ATOM 845 C C . PHE A 1 111 ? -19.766 -5.543 23.903 1.00 31.55 111 PHE A C 1
ATOM 847 O O . PHE A 1 111 ? -19.358 -4.383 23.969 1.00 31.55 111 PHE A O 1
ATOM 854 N N . ASP A 1 112 ? -21.055 -5.845 23.752 1.00 34.69 112 ASP A N 1
ATOM 855 C CA . ASP A 1 112 ? -22.119 -4.856 23.912 1.00 34.69 112 ASP A CA 1
ATOM 856 C C . ASP A 1 112 ? -22.361 -4.633 25.413 1.00 34.69 112 ASP A C 1
ATOM 858 O O . ASP A 1 112 ? -22.683 -5.563 26.156 1.00 34.69 112 ASP A O 1
ATOM 862 N N . LYS A 1 113 ? -22.158 -3.397 25.883 1.00 42.34 113 LYS A N 1
ATOM 863 C CA . LYS A 1 113 ? -22.347 -3.019 27.293 1.00 42.34 113 LYS A CA 1
ATOM 864 C C . LYS A 1 113 ? -23.810 -2.691 27.627 1.00 42.34 113 LYS A C 1
ATOM 866 O O . LYS A 1 113 ? -24.084 -2.212 28.727 1.00 42.34 113 LYS A O 1
ATOM 871 N N . TYR A 1 114 ? -24.746 -2.949 26.712 1.00 43.12 114 TYR A N 1
ATOM 872 C CA . TYR A 1 114 ? -26.172 -2.694 26.905 1.00 43.12 114 TYR A CA 1
ATOM 873 C C . TYR A 1 114 ? -27.036 -3.932 26.656 1.00 43.12 114 TYR A C 1
ATOM 875 O O . TYR A 1 114 ? -27.972 -3.906 25.866 1.00 43.12 114 TYR A O 1
ATOM 883 N N . ASN A 1 115 ? -26.805 -4.996 27.423 1.00 40.78 115 ASN A N 1
ATOM 884 C CA . ASN A 1 115 ? -27.885 -5.918 27.766 1.00 40.78 115 ASN A CA 1
ATOM 885 C C . ASN A 1 115 ? -27.868 -6.178 29.273 1.00 40.78 115 ASN A C 1
ATOM 887 O O . ASN A 1 115 ? -26.846 -6.574 29.827 1.00 40.78 115 ASN A O 1
ATOM 891 N N . ARG A 1 116 ? -28.993 -5.829 29.907 1.00 46.12 116 ARG A N 1
ATOM 892 C CA . ARG A 1 116 ? -29.275 -5.937 31.345 1.00 46.12 116 ARG A CA 1
ATOM 893 C C . ARG A 1 116 ? -29.073 -7.342 31.893 1.00 46.12 116 ARG A C 1
ATOM 895 O O . ARG A 1 116 ? -29.425 -8.298 31.171 1.00 46.12 116 ARG A O 1
#